Protein AF-0000000086525697 (afdb_homodimer)

pLDDT: mean 94.88, std 4.2, range [71.56, 98.69]

Solvent-accessible surface area (backbone atoms only — not comparable to full-atom values): 9083 Å² total; per-residue (Å²): 120,48,72,31,62,58,50,72,69,53,48,52,49,49,49,49,38,33,73,71,59,81,29,94,36,64,28,53,51,52,38,52,9,48,48,52,47,51,53,50,52,49,51,50,51,52,49,51,50,52,50,51,49,51,52,52,51,51,52,52,50,54,49,50,54,51,51,51,51,51,51,51,51,52,51,50,53,51,54,54,51,61,66,75,95,120,48,71,32,61,59,50,72,69,52,49,50,49,50,48,50,38,34,73,70,56,81,29,92,35,65,29,54,50,52,38,51,9,49,49,50,48,53,52,51,53,52,52,52,51,52,48,51,50,51,49,53,49,50,52,51,52,51,52,52,50,52,50,51,55,52,51,51,53,51,52,52,52,52,52,52,54,53,54,52,52,60,64,75,95

Sequence (170 aa):
MISAELGQQLEAYVAKLVESGRYGSKSEVLREGVRLIQDREAQLNALDAVIARSLSEAEAGRGADAAEVFDRLEAKYRAQADRQAMISAELGQQLEAYVAKLVESGRYGSKSEVLREGVRLIQDREAQLNALDAVIARSLSEAEAGRGADAAEVFDRLEAKYRAQADRQA

InterPro domains:
  IPR010985 Ribbon-helix-helix [SSF47598] (2-44)
  IPR022789 Antitoxin ParD [PF03693] (3-52)
  IPR022789 Antitoxin ParD [PTHR36582] (3-81)
  IPR022789 Antitoxin ParD [TIGR02606] (1-70)
  IPR038296 Antitoxin ParD superfamily [G3DSA:6.10.10.120] (7-84)

Foldseek 3Di:
DDDDDPDDVVVVVLVVCCVVVVDVDSVRVVVVVVVVVVVVVVVVVVVVVVVVVVVVVVVVVVVVVVVVVVVVVVVVVVVVVVVVD/DDDDDPDDVVVVVLVVCCVVVVDVDSVRVVVVVVVVVVVVVVVVVVVVVVVVVVVVVVVVVVVVVVVVVVVVVVVVVVVVVVVVD

Structure (mmCIF, N/CA/C/O backbone):
data_AF-0000000086525697-model_v1
#
loop_
_entity.id
_entity.type
_entity.pdbx_description
1 polymer 'Type II toxin-antitoxin system ParD family antitoxin'
#
loop_
_atom_site.group_PDB
_atom_site.id
_atom_site.type_symbol
_atom_site.label_atom_id
_atom_site.label_alt_id
_atom_site.label_comp_id
_atom_site.label_asym_id
_atom_site.label_entity_id
_atom_site.label_seq_id
_atom_site.pdbx_PDB_ins_code
_atom_site.Cartn_x
_atom_site.Cartn_y
_atom_site.Cartn_z
_atom_site.occupancy
_atom_site.B_iso_or_equiv
_atom_site.auth_seq_id
_atom_site.auth_comp_id
_atom_site.auth_asym_id
_atom_site.auth_atom_id
_atom_site.pdbx_PDB_model_num
ATOM 1 N N . MET A 1 1 ? -25.531 -0.001 -6.344 1 88.81 1 MET A N 1
ATOM 2 C CA . MET A 1 1 ? -25.031 0.339 -5.016 1 88.81 1 MET A CA 1
ATOM 3 C C . MET A 1 1 ? -24.578 -0.912 -4.266 1 88.81 1 MET A C 1
ATOM 5 O O . MET A 1 1 ? -25.25 -1.942 -4.309 1 88.81 1 MET A O 1
ATOM 9 N N . ILE A 1 2 ? -23.406 -0.864 -3.752 1 90.56 2 ILE A N 1
ATOM 10 C CA . ILE A 1 2 ? -22.906 -2.012 -3.006 1 90.56 2 ILE A CA 1
ATOM 11 C C . ILE A 1 2 ? -23.141 -1.801 -1.512 1 90.56 2 ILE A C 1
ATOM 13 O O . ILE A 1 2 ? -23.125 -0.667 -1.026 1 90.56 2 ILE A O 1
ATOM 17 N N . SER A 1 3 ? -23.469 -2.939 -0.829 1 94.06 3 SER A N 1
ATOM 18 C CA . SER A 1 3 ? -23.656 -2.916 0.618 1 94.06 3 SER A CA 1
ATOM 19 C C . SER A 1 3 ? -22.734 -3.908 1.312 1 94.06 3 SER A C 1
ATOM 21 O O . SER A 1 3 ? -22.391 -4.953 0.749 1 94.06 3 SER A O 1
ATOM 23 N N . ALA A 1 4 ? -22.234 -3.459 2.494 1 95.56 4 ALA A N 1
ATOM 24 C CA . ALA A 1 4 ? -21.297 -4.336 3.201 1 95.56 4 ALA A CA 1
ATOM 25 C C . ALA A 1 4 ? -21.344 -4.086 4.707 1 95.56 4 ALA A C 1
ATOM 27 O O . ALA A 1 4 ? -21.766 -3.012 5.148 1 95.56 4 ALA A O 1
ATOM 28 N N . GLU A 1 5 ? -21 -5.156 5.383 1 96.56 5 GLU A N 1
ATOM 29 C CA . GLU A 1 5 ? -20.797 -5.059 6.828 1 96.56 5 GLU A CA 1
ATOM 30 C C . GLU A 1 5 ? -19.328 -4.824 7.164 1 96.56 5 GLU A C 1
ATOM 32 O O . GLU A 1 5 ? -18.531 -5.75 7.117 1 96.56 5 GLU A O 1
ATOM 37 N N . LEU A 1 6 ? -18.984 -3.635 7.555 1 97.44 6 LEU A N 1
ATOM 38 C CA . LEU A 1 6 ? -17.609 -3.299 7.867 1 97.44 6 LEU A CA 1
ATOM 39 C C . LEU A 1 6 ? -17.297 -3.561 9.336 1 97.44 6 LEU A C 1
ATOM 41 O O . LEU A 1 6 ? -16.172 -3.934 9.688 1 97.44 6 LEU A O 1
ATOM 45 N N . GLY A 1 7 ? -18.312 -3.408 10.18 1 97 7 GLY A N 1
ATOM 46 C CA . GLY A 1 7 ? -18.141 -3.379 11.617 1 97 7 GLY A CA 1
ATOM 47 C C . GLY A 1 7 ? -18.062 -1.972 12.18 1 97 7 GLY A C 1
ATOM 48 O O . GLY A 1 7 ? -17.766 -1.021 11.461 1 97 7 GLY A O 1
ATOM 49 N N . GLN A 1 8 ? -18.344 -1.885 13.461 1 96.88 8 GLN A N 1
ATOM 50 C CA . GLN A 1 8 ? -18.5 -0.593 14.125 1 96.88 8 GLN A CA 1
ATOM 51 C C . GLN A 1 8 ? -17.234 0.247 14.008 1 96.88 8 GLN A C 1
ATOM 53 O O . GLN A 1 8 ? -17.297 1.437 13.688 1 96.88 8 GLN A O 1
ATOM 58 N N . GLN A 1 9 ? -16.094 -0.352 14.211 1 97.5 9 GLN A N 1
ATOM 59 C CA . GLN A 1 9 ? -14.828 0.368 14.25 1 97.5 9 GLN A CA 1
ATOM 60 C C . GLN A 1 9 ? -14.469 0.923 12.875 1 97.5 9 GLN A C 1
ATOM 62 O O . GLN A 1 9 ? -14.133 2.102 12.742 1 97.5 9 GLN A O 1
ATOM 67 N N . LEU A 1 10 ? -14.68 0.135 11.875 1 98.19 10 LEU A N 1
ATOM 68 C CA . LEU A 1 10 ? -14.305 0.572 10.531 1 98.19 10 LEU A CA 1
ATOM 69 C C . LEU A 1 10 ? -15.32 1.562 9.977 1 98.19 10 LEU A C 1
ATOM 71 O O . LEU A 1 10 ? -14.953 2.5 9.266 1 98.19 10 LEU A O 1
ATOM 75 N N . GLU A 1 11 ? -16.547 1.389 10.312 1 97.69 11 GLU A N 1
ATOM 76 C CA . GLU A 1 11 ? -17.562 2.361 9.898 1 97.69 11 GLU A CA 1
ATOM 77 C C . GLU A 1 11 ? -17.312 3.723 10.539 1 97.69 11 GLU A C 1
ATOM 79 O O . GLU A 1 11 ? -17.453 4.758 9.883 1 97.69 11 GLU A O 1
ATOM 84 N N . ALA A 1 12 ? -16.953 3.697 11.812 1 97.69 12 ALA A N 1
ATOM 85 C CA . ALA A 1 12 ? -16.625 4.938 12.508 1 97.69 12 ALA A CA 1
ATOM 86 C C . ALA A 1 12 ? -15.414 5.613 11.875 1 97.69 12 ALA A C 1
ATOM 88 O O . ALA A 1 12 ? -15.375 6.84 11.75 1 97.69 12 ALA A O 1
ATOM 89 N N . TYR A 1 13 ? -14.523 4.758 11.445 1 98.44 13 TYR A N 1
ATOM 90 C CA . TYR A 1 13 ? -13.32 5.297 10.828 1 98.44 13 TYR A CA 1
ATOM 91 C C . TYR A 1 13 ? -13.641 5.961 9.492 1 98.44 13 TYR A C 1
ATOM 93 O O . TYR A 1 13 ? -13.156 7.059 9.203 1 98.44 13 TYR A O 1
ATOM 101 N N . VAL A 1 14 ? -14.477 5.355 8.703 1 98.38 14 VAL A N 1
ATOM 102 C CA . VAL A 1 14 ? -14.906 5.922 7.434 1 98.38 14 VAL A CA 1
ATOM 103 C C . VAL A 1 14 ? -15.617 7.254 7.668 1 98.38 14 VAL A C 1
ATOM 105 O O . VAL A 1 14 ? -15.352 8.234 6.973 1 98.38 14 VAL A O 1
ATOM 108 N N . ALA A 1 15 ? -16.438 7.309 8.695 1 97.81 15 ALA A N 1
ATOM 109 C CA . ALA A 1 15 ? -17.156 8.531 9.047 1 97.81 15 ALA A CA 1
ATOM 110 C C . ALA A 1 15 ? -16.188 9.648 9.422 1 97.81 15 ALA A C 1
ATOM 112 O O . ALA A 1 15 ? -16.375 10.797 9.008 1 97.81 15 ALA A O 1
ATOM 113 N N . LYS A 1 16 ? -15.203 9.258 10.188 1 97.94 16 LYS A N 1
ATOM 114 C CA . LYS A 1 16 ? -14.203 10.234 10.617 1 97.94 16 LYS A CA 1
ATOM 115 C C . LYS A 1 16 ? -13.461 10.828 9.43 1 97.94 16 LYS A C 1
ATOM 117 O O . LYS A 1 16 ? -13.188 12.031 9.391 1 97.94 16 LYS A O 1
ATOM 122 N N . LEU A 1 17 ? -13.172 10 8.43 1 97.69 17 LEU A N 1
ATOM 123 C CA . LEU A 1 17 ? -12.469 10.461 7.234 1 97.69 17 LEU A CA 1
ATOM 124 C C . LEU A 1 17 ? -13.32 11.461 6.457 1 97.69 17 LEU A C 1
ATOM 126 O O . LEU A 1 17 ? -12.797 12.445 5.922 1 97.69 17 LEU A O 1
ATOM 130 N N . VAL A 1 18 ? -14.586 11.242 6.418 1 98.12 18 VAL A N 1
ATOM 131 C CA . VAL A 1 18 ? -15.5 12.125 5.695 1 98.12 18 VAL A CA 1
ATOM 132 C C . VAL A 1 18 ? -15.695 13.414 6.484 1 98.12 18 VAL A C 1
ATOM 134 O O . VAL A 1 18 ? -15.656 14.508 5.914 1 98.12 18 VAL A O 1
ATOM 137 N N . GLU A 1 19 ? -15.82 13.312 7.82 1 98.06 19 GLU A N 1
ATOM 138 C CA . GLU A 1 19 ? -16.031 14.461 8.695 1 98.06 19 GLU A CA 1
ATOM 139 C C . GLU A 1 19 ? -14.82 15.383 8.703 1 98.06 19 GLU A C 1
ATOM 141 O O . GLU A 1 19 ? -14.961 16.594 8.781 1 98.06 19 GLU A O 1
ATOM 146 N N . SER A 1 20 ? -13.664 14.773 8.547 1 96.38 20 SER A N 1
ATOM 147 C CA . SER A 1 20 ? -12.43 15.547 8.578 1 96.38 20 SER A CA 1
ATOM 148 C C . SER A 1 20 ? -12.211 16.281 7.262 1 96.38 20 SER A C 1
ATOM 150 O O . SER A 1 20 ? -11.352 17.172 7.176 1 96.38 20 SER A O 1
ATOM 152 N N . GLY A 1 21 ? -12.922 15.852 6.254 1 97.19 21 GLY A N 1
ATOM 153 C CA . GLY A 1 21 ? -12.75 16.453 4.941 1 97.19 21 GLY A CA 1
ATOM 154 C C . GLY A 1 21 ? -11.719 15.75 4.086 1 97.19 21 GLY A C 1
ATOM 155 O O . GLY A 1 21 ? -11.461 16.156 2.951 1 97.19 21 GLY A O 1
ATOM 156 N N . ARG A 1 22 ? -11.039 14.727 4.574 1 95.5 22 ARG A N 1
ATOM 157 C CA . ARG A 1 22 ? -10.078 13.93 3.82 1 95.5 22 ARG A CA 1
ATOM 158 C C . ARG A 1 22 ? -10.727 13.328 2.576 1 95.5 22 ARG A C 1
ATOM 160 O O . ARG A 1 22 ? -10.086 13.227 1.527 1 95.5 22 ARG A O 1
ATOM 167 N N . TYR A 1 23 ? -11.953 12.969 2.725 1 97.81 23 TYR A N 1
ATOM 168 C CA . TYR A 1 23 ? -12.758 12.453 1.626 1 97.81 23 TYR A CA 1
ATOM 169 C C . TYR A 1 23 ? -14.109 13.148 1.561 1 97.81 23 TYR A C 1
ATOM 171 O O . TYR A 1 23 ? -14.648 13.57 2.588 1 97.81 23 TYR A O 1
ATOM 179 N N . GLY A 1 24 ? -14.641 13.211 0.405 1 97.69 24 GLY A N 1
ATOM 180 C CA . GLY A 1 24 ? -15.898 13.922 0.212 1 97.69 24 GLY A CA 1
ATOM 181 C C . GLY A 1 24 ? -17.109 13.086 0.565 1 97.69 24 GLY A C 1
ATOM 182 O O . GLY A 1 24 ? -18.203 13.625 0.784 1 97.69 24 GLY A O 1
ATOM 183 N N . SER A 1 25 ? -16.953 11.773 0.547 1 97.88 25 SER A N 1
ATOM 184 C CA . SER A 1 25 ? -18.094 10.898 0.823 1 97.88 25 SER A CA 1
ATOM 185 C C . SER A 1 25 ? -17.625 9.5 1.227 1 97.88 25 SER A C 1
ATOM 187 O O . SER A 1 25 ? -16.469 9.141 1.01 1 97.88 25 SER A O 1
ATOM 189 N N . LYS A 1 26 ? -18.469 8.812 1.762 1 97.38 26 LYS A N 1
ATOM 190 C CA . LYS A 1 26 ? -18.203 7.414 2.092 1 97.38 26 LYS A CA 1
ATOM 191 C C . LYS A 1 26 ? -17.922 6.594 0.835 1 97.38 26 LYS A C 1
ATOM 193 O O . LYS A 1 26 ? -17.078 5.688 0.85 1 97.38 26 LYS A O 1
ATOM 198 N N . SER A 1 27 ? -18.609 6.891 -0.259 1 98.38 27 SER A N 1
ATOM 199 C CA . SER A 1 27 ? -18.375 6.215 -1.532 1 98.38 27 SER A CA 1
ATOM 200 C C . SER A 1 27 ? -16.953 6.434 -2.027 1 98.38 27 SER A C 1
ATOM 202 O O . SER A 1 27 ? -16.328 5.516 -2.566 1 98.38 27 SER A O 1
ATOM 204 N N . GLU A 1 28 ? -16.453 7.609 -1.767 1 98.44 28 GLU A N 1
ATOM 205 C CA . GLU A 1 28 ? -15.086 7.93 -2.166 1 98.44 28 GLU A CA 1
ATOM 206 C C . GLU A 1 28 ? -14.07 7.109 -1.371 1 98.44 28 GLU A C 1
ATOM 208 O O . GLU A 1 28 ? -13.109 6.582 -1.937 1 98.44 28 GLU A O 1
ATOM 213 N N . VAL A 1 29 ? -14.297 6.891 -0.147 1 98.5 29 VAL A N 1
ATOM 214 C CA . VAL A 1 29 ? -13.422 6.109 0.719 1 98.5 29 VAL A CA 1
ATOM 215 C C . VAL A 1 29 ? -13.383 4.66 0.247 1 98.5 29 VAL A C 1
ATOM 217 O O . VAL A 1 29 ? -12.312 4.086 0.059 1 98.5 29 VAL A O 1
ATOM 220 N N . LEU A 1 30 ? -14.57 4.133 -0.001 1 98.56 30 LEU A N 1
ATOM 221 C CA . LEU A 1 30 ? -14.656 2.723 -0.359 1 98.56 30 LEU A CA 1
ATOM 222 C C . LEU A 1 30 ? -14.109 2.48 -1.761 1 98.56 30 LEU A C 1
ATOM 224 O O . LEU A 1 30 ? -13.477 1.45 -2.016 1 98.56 30 LEU A O 1
ATOM 228 N N . ARG A 1 31 ? -14.305 3.486 -2.707 1 98.5 31 ARG A N 1
ATOM 229 C CA . ARG A 1 31 ? -13.695 3.375 -4.031 1 98.5 31 ARG A CA 1
ATOM 230 C C . ARG A 1 31 ? -12.172 3.34 -3.938 1 98.5 31 ARG A C 1
ATOM 232 O O . ARG A 1 31 ? -11.531 2.502 -4.57 1 98.5 31 ARG A O 1
ATOM 239 N N . GLU A 1 32 ? -11.68 4.234 -3.121 1 98.38 32 GLU A N 1
ATOM 240 C CA . GLU A 1 32 ? -10.234 4.25 -2.938 1 98.38 32 GLU A CA 1
ATOM 241 C C . GLU A 1 32 ? -9.742 2.949 -2.305 1 98.38 32 GLU A C 1
ATOM 243 O O . GLU A 1 32 ? -8.695 2.424 -2.686 1 98.38 32 GLU A O 1
ATOM 248 N N . GLY A 1 33 ? -10.461 2.434 -1.321 1 98.69 33 GLY A N 1
ATOM 249 C CA . GLY A 1 33 ? -10.117 1.16 -0.711 1 98.69 33 GLY A CA 1
ATOM 250 C C . GLY A 1 33 ? -10.039 0.021 -1.71 1 98.69 33 GLY A C 1
ATOM 251 O O . GLY A 1 33 ? -9.078 -0.752 -1.706 1 98.69 33 GLY A O 1
ATOM 252 N N . VAL A 1 34 ? -11.023 -0.063 -2.588 1 98.62 34 VAL A N 1
ATOM 253 C CA . VAL A 1 34 ? -11.055 -1.134 -3.578 1 98.62 34 VAL A CA 1
ATOM 254 C C . VAL A 1 34 ? -9.922 -0.935 -4.586 1 98.62 34 VAL A C 1
ATOM 256 O O . VAL A 1 34 ? -9.312 -1.903 -5.043 1 98.62 34 VAL A O 1
ATOM 259 N N . ARG A 1 35 ? -9.594 0.31 -4.906 1 98.5 35 ARG A N 1
ATOM 260 C CA . ARG A 1 35 ? -8.469 0.574 -5.797 1 98.5 35 ARG A CA 1
ATOM 261 C C . ARG A 1 35 ? -7.156 0.106 -5.176 1 98.5 35 ARG A C 1
ATOM 263 O O . ARG A 1 35 ? -6.297 -0.439 -5.871 1 98.5 35 ARG A O 1
ATOM 270 N N . LEU A 1 36 ? -7.09 0.324 -3.885 1 98.31 36 LEU A N 1
ATOM 271 C CA . LEU A 1 36 ? -5.895 -0.132 -3.184 1 98.31 36 LEU A CA 1
ATOM 272 C C . LEU A 1 36 ? -5.793 -1.653 -3.219 1 98.31 36 LEU A C 1
ATOM 274 O O . LEU A 1 36 ? -4.699 -2.201 -3.379 1 98.31 36 LEU A O 1
ATOM 278 N N . ILE A 1 37 ? -6.906 -2.357 -3.098 1 98.62 37 ILE A N 1
ATOM 279 C CA . ILE A 1 37 ? -6.918 -3.811 -3.219 1 98.62 37 ILE A CA 1
ATOM 280 C C . ILE A 1 37 ? -6.496 -4.215 -4.629 1 98.62 37 ILE A C 1
ATOM 282 O O . ILE A 1 37 ? -5.684 -5.125 -4.805 1 98.62 37 ILE A O 1
ATOM 286 N N . GLN A 1 38 ? -7.078 -3.529 -5.617 1 98.12 38 GLN A N 1
ATOM 287 C CA . GLN A 1 38 ? -6.742 -3.814 -7.008 1 98.12 38 GLN A CA 1
ATOM 288 C C . GLN A 1 38 ? -5.246 -3.666 -7.254 1 98.12 38 GLN A C 1
ATOM 290 O O . GLN A 1 38 ? -4.625 -4.52 -7.891 1 98.12 38 GLN A O 1
ATOM 295 N N . ASP A 1 39 ? -4.641 -2.607 -6.797 1 97.25 39 ASP A N 1
ATOM 296 C CA . ASP A 1 39 ? -3.211 -2.357 -6.941 1 97.25 39 ASP A CA 1
ATOM 297 C C . ASP A 1 39 ? -2.391 -3.451 -6.262 1 97.25 39 ASP A C 1
ATOM 299 O O . ASP A 1 39 ? -1.433 -3.967 -6.84 1 97.25 39 ASP A O 1
ATOM 303 N N . ARG A 1 40 ? -2.789 -3.783 -5.09 1 96.69 40 ARG A N 1
ATOM 304 C CA . ARG A 1 40 ? -2.088 -4.82 -4.336 1 96.69 40 ARG A CA 1
ATOM 305 C C . ARG A 1 40 ? -2.162 -6.16 -5.055 1 96.69 40 ARG A C 1
ATOM 307 O O . ARG A 1 40 ? -1.152 -6.859 -5.188 1 96.69 40 ARG A O 1
ATOM 314 N N . GLU A 1 41 ? -3.348 -6.527 -5.516 1 97.19 41 GLU A N 1
ATOM 315 C CA . GLU A 1 41 ? -3.525 -7.781 -6.234 1 97.19 41 GLU A CA 1
ATOM 316 C C . GLU A 1 41 ? -2.705 -7.801 -7.523 1 97.19 41 GLU A C 1
ATOM 318 O O . GLU A 1 41 ? -2.139 -8.828 -7.891 1 97.19 41 GLU A O 1
ATOM 323 N N . ALA A 1 42 ? -2.654 -6.668 -8.211 1 96.88 42 ALA A N 1
ATOM 324 C CA . ALA A 1 42 ? -1.867 -6.566 -9.438 1 96.88 42 ALA A CA 1
ATOM 325 C C . ALA A 1 42 ? -0.383 -6.785 -9.156 1 96.88 42 ALA A C 1
ATOM 327 O O . ALA A 1 42 ? 0.304 -7.469 -9.914 1 96.88 42 ALA A O 1
ATOM 328 N N . GLN A 1 43 ? 0.096 -6.16 -8.062 1 97 43 GLN A N 1
ATOM 329 C CA . GLN A 1 43 ? 1.493 -6.316 -7.672 1 97 43 GLN A CA 1
ATOM 330 C C . GLN A 1 43 ? 1.807 -7.77 -7.324 1 97 43 GLN A C 1
ATOM 332 O O . GLN A 1 43 ? 2.842 -8.305 -7.734 1 97 43 GLN A O 1
ATOM 337 N N . LEU A 1 44 ? 0.911 -8.422 -6.594 1 95.5 44 LEU A N 1
ATOM 338 C CA . LEU A 1 44 ? 1.095 -9.82 -6.215 1 95.5 44 LEU A CA 1
ATOM 339 C C . LEU A 1 44 ? 1.107 -10.719 -7.445 1 95.5 44 LEU A C 1
ATOM 341 O O . LEU A 1 44 ? 1.925 -11.633 -7.543 1 95.5 44 LEU A O 1
ATOM 345 N N . ASN A 1 45 ? 0.227 -10.453 -8.344 1 95.75 45 ASN A N 1
ATOM 346 C CA . ASN A 1 45 ? 0.17 -11.234 -9.578 1 95.75 45 ASN A CA 1
ATOM 347 C C . ASN A 1 45 ? 1.437 -11.062 -10.414 1 95.75 45 ASN A C 1
ATOM 349 O O . ASN A 1 45 ? 1.933 -12.023 -11 1 95.75 45 ASN A O 1
ATOM 353 N N . ALA A 1 46 ? 1.958 -9.805 -10.477 1 95.69 46 ALA A N 1
ATOM 354 C CA . ALA A 1 46 ? 3.197 -9.531 -11.203 1 95.69 46 ALA A CA 1
ATOM 355 C C . ALA A 1 46 ? 4.367 -10.297 -10.586 1 95.69 46 ALA A C 1
ATOM 357 O O . ALA A 1 46 ? 5.191 -10.867 -11.305 1 95.69 46 ALA A O 1
ATOM 358 N N . LEU A 1 47 ? 4.391 -10.305 -9.305 1 96.94 47 LEU A N 1
ATOM 359 C CA . LEU A 1 47 ? 5.441 -11.031 -8.594 1 96.94 47 LEU A CA 1
ATOM 360 C C . LEU A 1 47 ? 5.332 -12.531 -8.844 1 96.94 47 LEU A C 1
ATOM 362 O O . LEU A 1 47 ? 6.336 -13.195 -9.109 1 96.94 47 LEU A O 1
ATOM 366 N N . ASP A 1 48 ? 4.148 -13.023 -8.742 1 95.81 48 ASP A N 1
ATOM 367 C CA . ASP A 1 48 ? 3.914 -14.438 -9.016 1 95.81 48 ASP A CA 1
ATOM 368 C C . ASP A 1 48 ? 4.379 -14.812 -10.422 1 95.81 48 ASP A C 1
ATOM 370 O O . ASP A 1 48 ? 4.973 -15.867 -10.633 1 95.81 48 ASP A O 1
ATOM 374 N N . ALA A 1 49 ? 4.152 -13.953 -11.352 1 96.69 49 ALA A N 1
ATOM 375 C CA . ALA A 1 49 ? 4.539 -14.195 -12.742 1 96.69 49 ALA A CA 1
ATOM 376 C C . ALA A 1 49 ? 6.059 -14.219 -12.891 1 96.69 49 ALA A C 1
ATOM 378 O O . ALA A 1 49 ? 6.605 -15.039 -13.625 1 96.69 49 ALA A O 1
ATOM 379 N N . VAL A 1 50 ? 6.676 -13.289 -12.188 1 96.69 50 VAL A N 1
ATOM 380 C CA . VAL A 1 50 ? 8.133 -13.227 -12.219 1 96.69 50 VAL A CA 1
ATOM 381 C C . VAL A 1 50 ? 8.719 -14.5 -11.617 1 96.69 50 VAL A C 1
ATOM 383 O O . VAL A 1 50 ? 9.641 -15.094 -12.18 1 96.69 50 VAL A O 1
ATOM 386 N N . ILE A 1 51 ? 8.172 -14.898 -10.555 1 96.81 51 ILE A N 1
ATOM 387 C CA . ILE A 1 51 ? 8.633 -16.109 -9.875 1 96.81 51 ILE A CA 1
ATOM 388 C C . ILE A 1 51 ? 8.406 -17.312 -10.766 1 96.81 51 ILE A C 1
ATOM 390 O O . ILE A 1 51 ? 9.305 -18.156 -10.93 1 96.81 51 ILE A O 1
ATOM 394 N N . ALA A 1 52 ? 7.246 -17.438 -11.328 1 97 52 ALA A N 1
ATOM 395 C CA . ALA A 1 52 ? 6.926 -18.547 -12.227 1 97 52 ALA A CA 1
ATOM 396 C C . ALA A 1 52 ? 7.898 -18.594 -13.406 1 97 52 ALA A C 1
ATOM 398 O O . ALA A 1 52 ? 8.375 -19.672 -13.773 1 97 52 ALA A O 1
ATOM 399 N N . ARG A 1 53 ? 8.195 -17.484 -13.977 1 96.12 53 ARG A N 1
ATOM 400 C CA . ARG A 1 53 ? 9.133 -17.406 -15.086 1 96.12 53 ARG A CA 1
ATOM 401 C C . ARG A 1 53 ? 10.531 -17.828 -14.648 1 96.12 53 ARG A C 1
ATOM 403 O O . ARG A 1 53 ? 11.211 -18.594 -15.344 1 96.12 53 ARG A O 1
ATOM 410 N N . SER A 1 54 ? 10.938 -17.328 -13.578 1 95.44 54 SER A N 1
ATOM 411 C CA . SER A 1 54 ? 12.25 -17.656 -13.039 1 95.44 54 SER A CA 1
ATOM 412 C C . SER A 1 54 ? 12.375 -19.156 -12.758 1 95.44 54 SER A C 1
ATOM 414 O O . SER A 1 54 ? 13.406 -19.766 -13.062 1 95.44 54 SER A O 1
ATOM 416 N N . LEU A 1 55 ? 11.391 -19.734 -12.219 1 96.75 55 LEU A N 1
ATOM 417 C CA . LEU A 1 55 ? 11.367 -21.172 -11.945 1 96.75 55 LEU A CA 1
ATOM 418 C C . LEU A 1 55 ? 11.414 -21.969 -13.242 1 96.75 55 LEU A C 1
ATOM 420 O O . LEU A 1 55 ? 12.117 -22.969 -13.328 1 96.75 55 LEU A O 1
ATOM 424 N N . SER A 1 56 ? 10.68 -21.516 -14.18 1 96.25 56 SER A N 1
ATOM 425 C CA . SER A 1 56 ? 10.68 -22.188 -15.477 1 96.25 56 SER A CA 1
ATOM 426 C C . SER A 1 56 ? 12.055 -22.109 -16.141 1 96.25 56 SER A C 1
ATOM 428 O O . SER A 1 56 ? 12.531 -23.094 -16.703 1 96.25 56 SER A O 1
ATOM 430 N N . GLU A 1 57 ? 12.711 -20.969 -16.078 1 94.5 57 GLU A N 1
ATOM 431 C CA . GLU A 1 57 ? 14.039 -20.781 -16.641 1 94.5 57 GLU A CA 1
ATOM 432 C C . GLU A 1 57 ? 15.078 -21.625 -15.906 1 94.5 57 GLU A C 1
ATOM 434 O O . GLU A 1 57 ? 15.969 -22.203 -16.531 1 94.5 57 GLU A O 1
ATOM 439 N N . ALA A 1 58 ? 14.945 -21.703 -14.633 1 93.69 58 ALA A N 1
ATOM 440 C CA . ALA A 1 58 ? 15.844 -22.531 -13.828 1 93.69 58 ALA A CA 1
ATOM 441 C C . ALA A 1 58 ? 15.695 -24.016 -14.18 1 93.69 5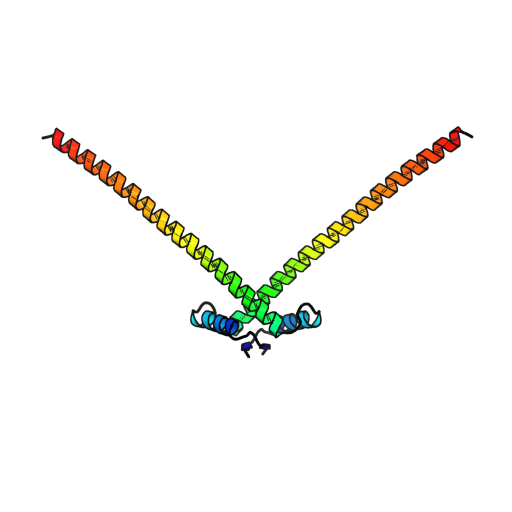8 ALA A C 1
ATOM 443 O O . ALA A 1 58 ? 16.703 -24.734 -14.289 1 93.69 58 ALA A O 1
ATOM 444 N N . GLU A 1 59 ? 14.516 -24.438 -14.352 1 93.5 59 GLU A N 1
ATOM 445 C CA . GLU A 1 59 ? 14.242 -25.812 -14.734 1 93.5 59 GLU A CA 1
ATOM 446 C C . GLU A 1 59 ? 14.781 -26.125 -16.125 1 93.5 59 GLU A C 1
ATOM 448 O O . GLU A 1 59 ? 15.359 -27.188 -16.359 1 93.5 59 GLU A O 1
ATOM 453 N N . ALA A 1 60 ? 14.633 -25.203 -16.984 1 93.38 60 ALA A N 1
ATOM 454 C CA . ALA A 1 60 ? 15.164 -25.359 -18.344 1 93.38 60 ALA A CA 1
ATOM 455 C C . ALA A 1 60 ? 16.688 -25.406 -18.328 1 93.38 60 ALA A C 1
ATOM 457 O O . ALA A 1 60 ? 17.297 -26.188 -19.062 1 93.38 60 ALA A O 1
ATOM 458 N N . GLY A 1 61 ? 17.25 -24.547 -17.578 1 91.88 61 GLY A N 1
ATOM 459 C CA . GLY A 1 61 ? 18.703 -24.547 -17.438 1 91.88 61 GLY A CA 1
ATOM 460 C C . GLY A 1 61 ? 19.25 -25.844 -16.844 1 91.88 61 GLY A C 1
ATOM 461 O O . GLY A 1 61 ? 20.234 -26.391 -17.344 1 91.88 61 GLY A O 1
ATOM 462 N N . ARG A 1 62 ? 18.703 -26.344 -15.82 1 90.56 62 ARG A N 1
ATOM 463 C CA . ARG A 1 62 ? 19.094 -27.609 -15.211 1 90.56 62 ARG A CA 1
ATOM 464 C C . ARG A 1 62 ? 18.938 -28.766 -16.203 1 90.56 62 ARG A C 1
ATOM 466 O O . ARG A 1 62 ? 19.766 -29.672 -16.25 1 90.56 62 ARG A O 1
ATOM 473 N N . GLY A 1 63 ? 17.938 -28.734 -16.922 1 89.31 63 GLY A N 1
ATOM 474 C CA . GLY A 1 63 ? 17.734 -29.734 -17.953 1 89.31 63 GLY A CA 1
ATOM 475 C C . GLY A 1 63 ? 18.812 -29.719 -19.031 1 89.31 63 GLY A C 1
ATOM 476 O O . GLY A 1 63 ? 19.281 -30.781 -19.453 1 89.31 63 GLY A O 1
ATOM 477 N N . ALA A 1 64 ? 19.203 -28.594 -19.422 1 90.75 64 ALA A N 1
ATOM 478 C CA . ALA A 1 64 ? 20.25 -28.469 -20.422 1 90.75 64 ALA A CA 1
ATOM 479 C C . ALA A 1 64 ? 21.594 -28.969 -19.891 1 90.75 64 ALA A C 1
ATOM 481 O O . ALA A 1 64 ? 22.328 -29.656 -20.609 1 90.75 64 ALA A O 1
ATOM 482 N N . ASP A 1 65 ? 21.922 -28.609 -18.688 1 90.5 65 ASP A N 1
ATOM 483 C CA . ASP A 1 65 ? 23.172 -29.062 -18.062 1 90.5 65 ASP A CA 1
ATOM 484 C C . ASP A 1 65 ? 23.188 -30.578 -17.938 1 90.5 65 ASP A C 1
ATOM 486 O O . ASP A 1 65 ? 24.203 -31.219 -18.219 1 90.5 65 ASP A O 1
ATOM 490 N N . ALA A 1 66 ? 22.109 -31.203 -17.516 1 91.62 66 ALA A N 1
ATOM 491 C CA . ALA A 1 66 ? 22 -32.656 -17.375 1 91.62 66 ALA A CA 1
ATOM 492 C C . ALA A 1 66 ? 22.156 -33.344 -18.734 1 91.62 66 ALA A C 1
ATOM 494 O O . ALA A 1 66 ? 22.844 -34.375 -18.844 1 91.62 66 ALA A O 1
ATOM 495 N N . ALA A 1 67 ? 21.578 -32.781 -19.75 1 90.88 67 ALA A N 1
ATOM 496 C CA . ALA A 1 67 ? 21.688 -33.344 -21.094 1 90.88 67 ALA A CA 1
ATOM 497 C C . ALA A 1 67 ? 23.125 -33.281 -21.594 1 90.88 67 ALA A C 1
ATOM 499 O O . ALA A 1 67 ? 23.609 -34.25 -22.219 1 90.88 67 ALA A O 1
ATOM 500 N N . GLU A 1 68 ? 23.797 -32.219 -21.25 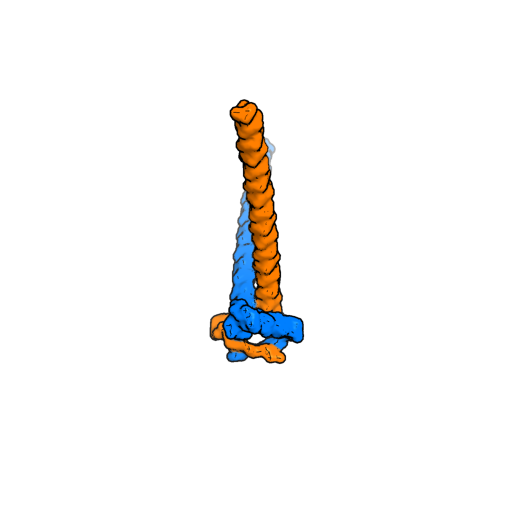1 92.75 68 GLU A N 1
ATOM 501 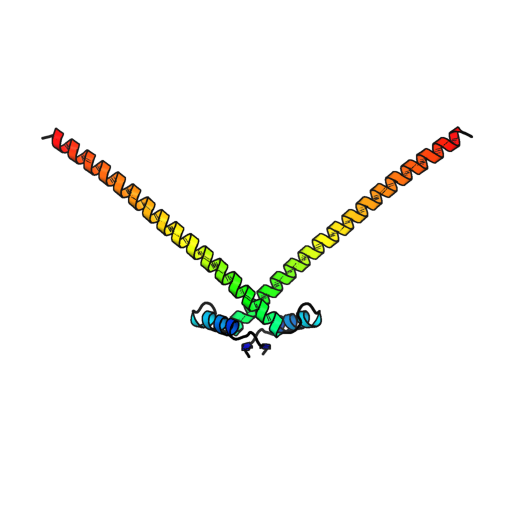C CA . GLU A 1 68 ? 25.203 -32.062 -21.641 1 92.75 68 GLU A CA 1
ATOM 502 C C . GLU A 1 68 ? 26.078 -33.094 -20.938 1 92.75 68 GLU A C 1
ATOM 504 O O . GLU A 1 68 ? 26.969 -33.688 -21.547 1 92.75 68 GLU A O 1
ATOM 509 N N . VAL A 1 69 ? 25.859 -33.344 -19.703 1 94.19 69 VAL A N 1
ATOM 510 C CA . VAL A 1 69 ? 26.625 -34.312 -18.938 1 94.19 69 VAL A CA 1
ATOM 511 C C . VAL A 1 69 ? 26.359 -35.719 -19.453 1 94.19 69 VAL A C 1
ATOM 513 O O . VAL A 1 69 ? 27.297 -36.5 -19.641 1 94.19 69 VAL A O 1
ATOM 516 N N . PHE A 1 70 ? 25.109 -36 -19.734 1 93.44 70 PHE A N 1
ATOM 517 C CA . PHE A 1 70 ? 24.766 -37.312 -20.266 1 93.44 70 PHE A CA 1
ATOM 518 C C . PHE A 1 70 ? 25.422 -37.531 -21.625 1 93.44 70 PHE A C 1
ATOM 520 O O . PHE A 1 70 ? 25.938 -38.594 -21.891 1 93.44 70 PHE A O 1
ATOM 527 N N . ASP A 1 71 ? 25.469 -36.531 -22.484 1 91.88 71 ASP A N 1
ATOM 528 C CA . ASP A 1 71 ? 26.109 -36.625 -23.781 1 91.88 71 ASP A CA 1
ATOM 529 C C . ASP A 1 71 ? 27.609 -36.844 -23.656 1 91.88 71 ASP A C 1
ATOM 531 O O . ASP A 1 71 ? 28.172 -37.656 -24.391 1 91.88 71 ASP A O 1
ATOM 535 N N . ARG A 1 72 ? 28.203 -36.25 -22.719 1 93.31 72 ARG A N 1
ATOM 536 C CA . ARG A 1 72 ? 29.641 -36.438 -22.484 1 93.31 72 ARG A CA 1
ATOM 537 C C . ARG A 1 72 ? 29.953 -37.812 -21.984 1 93.31 72 ARG A C 1
ATOM 539 O O . ARG A 1 72 ? 30.922 -38.438 -22.422 1 93.31 72 ARG A O 1
ATOM 546 N N . LEU A 1 73 ? 29.078 -38.344 -21.125 1 93 73 LEU A N 1
ATOM 547 C CA . LEU A 1 73 ? 29.281 -39.688 -20.578 1 93 73 LEU A CA 1
ATOM 548 C C . LEU A 1 73 ? 29.078 -40.75 -21.641 1 93 73 LEU A C 1
ATOM 550 O O . LEU A 1 73 ? 29.844 -41.719 -21.719 1 93 73 LEU A O 1
ATOM 554 N N . GLU A 1 74 ? 28.047 -40.469 -22.469 1 93.62 74 GLU A N 1
ATOM 555 C CA . GLU A 1 74 ? 27.781 -41.406 -23.562 1 93.62 74 GLU A CA 1
ATOM 556 C C . GLU A 1 74 ? 28.953 -41.406 -24.547 1 93.62 74 GLU A C 1
ATOM 558 O O . GLU A 1 74 ? 29.375 -42.5 -25 1 93.62 74 GLU A O 1
ATOM 563 N N . ALA A 1 75 ? 29.5 -40.281 -24.781 1 92.38 75 ALA A N 1
ATOM 564 C CA . ALA A 1 75 ? 30.641 -40.188 -25.688 1 92.38 75 ALA A CA 1
ATOM 565 C C . ALA A 1 75 ? 31.875 -40.875 -25.094 1 92.38 75 ALA A C 1
ATOM 567 O O . ALA A 1 75 ? 32.594 -41.594 -25.812 1 92.38 75 ALA A O 1
ATOM 568 N N . LYS A 1 76 ? 32.031 -40.75 -23.797 1 92.81 76 LYS A N 1
ATOM 569 C CA . LYS A 1 76 ? 33.156 -41.4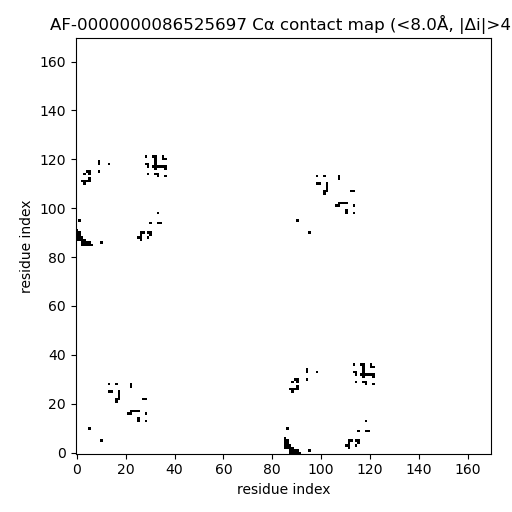06 -23.109 1 92.81 76 LYS A CA 1
ATOM 570 C C . LYS A 1 76 ? 33.031 -42.906 -23.125 1 92.81 76 LYS A C 1
ATOM 572 O O . LYS A 1 76 ? 34 -43.625 -23.406 1 92.81 76 LYS A O 1
ATOM 577 N N . TYR A 1 77 ? 31.859 -43.406 -22.922 1 91.12 77 TYR A N 1
ATOM 578 C CA . TYR A 1 77 ? 31.609 -44.844 -22.875 1 91.12 77 TYR A CA 1
ATOM 579 C C . TYR A 1 77 ? 31.719 -45.438 -24.266 1 91.12 77 TYR A C 1
ATOM 581 O O . TYR A 1 77 ? 32.281 -46.531 -24.422 1 91.12 77 TYR A O 1
ATOM 589 N N . ARG A 1 78 ? 31.359 -44.719 -25.219 1 92.12 78 ARG A N 1
ATOM 590 C CA . ARG A 1 78 ? 31.484 -45.188 -26.594 1 92.12 78 ARG A CA 1
ATOM 591 C C . ARG A 1 78 ? 32.938 -45.25 -27.031 1 92.12 78 ARG A C 1
ATOM 593 O O . ARG A 1 78 ? 33.375 -46.188 -27.688 1 92.12 78 ARG A O 1
ATOM 600 N N . ALA A 1 79 ? 33.75 -44.344 -26.594 1 91.69 79 ALA A N 1
ATOM 601 C CA . ALA A 1 79 ? 35.188 -44.312 -26.922 1 91.69 79 ALA A CA 1
ATOM 602 C C . ALA A 1 79 ? 35.938 -45.438 -26.219 1 91.69 79 ALA A C 1
ATOM 604 O O . ALA A 1 79 ? 36.844 -46.031 -26.797 1 91.69 79 ALA A O 1
ATOM 605 N N . GLN A 1 80 ? 35.531 -45.719 -25.109 1 90.5 80 GLN A N 1
ATOM 606 C CA . GLN A 1 80 ? 36.156 -46.781 -24.344 1 90.5 80 GLN A CA 1
ATOM 607 C C . GLN A 1 80 ? 35.812 -48.156 -24.938 1 90.5 80 GLN A C 1
ATOM 609 O O . GLN A 1 80 ? 36.656 -49.031 -25.031 1 90.5 80 GLN A O 1
ATOM 614 N N . ALA A 1 81 ? 34.719 -48.25 -25.484 1 90.19 81 ALA A N 1
ATOM 615 C CA . ALA A 1 81 ? 34.281 -49.5 -26.109 1 90.19 81 ALA A CA 1
ATOM 616 C C . ALA A 1 81 ? 35 -49.75 -27.438 1 90.19 81 ALA A C 1
ATOM 618 O O . ALA A 1 81 ? 35.375 -50.875 -27.75 1 90.19 81 ALA A O 1
ATOM 619 N N . ASP A 1 82 ? 35.281 -48.75 -28.125 1 87 82 ASP A N 1
ATOM 620 C CA . ASP A 1 82 ? 36 -48.875 -29.406 1 87 82 ASP A CA 1
ATOM 621 C C . ASP A 1 82 ? 37.469 -49.219 -29.188 1 87 82 ASP A C 1
ATOM 623 O O . ASP A 1 82 ? 38.094 -49.844 -30.031 1 87 82 ASP A O 1
ATOM 627 N N . ARG A 1 83 ? 37.875 -48.875 -28.031 1 84.06 83 ARG A N 1
ATOM 628 C CA . ARG A 1 83 ? 39.25 -49.156 -27.734 1 84.06 83 ARG A CA 1
ATOM 629 C C . ARG A 1 83 ? 39.438 -50.625 -27.281 1 84.06 83 ARG A C 1
ATOM 631 O O . ARG A 1 83 ? 40.5 -51.219 -27.469 1 84.06 83 ARG A O 1
ATOM 638 N N . GLN A 1 84 ? 38.5 -51.156 -26.734 1 83.06 84 GLN A N 1
ATOM 639 C CA . GLN A 1 84 ? 38.594 -52.5 -26.203 1 83.06 84 GLN A CA 1
ATOM 640 C C . GLN A 1 84 ? 38.25 -53.531 -27.281 1 83.06 84 GLN A C 1
ATOM 642 O O . GLN A 1 84 ? 38.625 -54.719 -27.188 1 83.06 84 GLN A O 1
ATOM 647 N N . ALA A 1 85 ? 37.75 -53.031 -28.266 1 71.88 85 ALA A N 1
ATOM 648 C CA . ALA A 1 85 ? 37.5 -53.938 -29.359 1 71.88 85 ALA A CA 1
ATOM 649 C C . ALA A 1 85 ? 38.688 -54.031 -30.297 1 71.88 85 ALA A C 1
ATOM 651 O O . ALA A 1 85 ? 39.469 -53.094 -30.406 1 71.88 85 ALA A O 1
ATOM 652 N N . MET B 1 1 ? -24.875 -1.576 8.445 1 88.75 1 MET B N 1
ATOM 653 C CA . MET B 1 1 ? -24.469 -1.892 7.082 1 88.75 1 MET B CA 1
ATOM 654 C C . MET B 1 1 ? -24.141 -0.621 6.301 1 88.75 1 MET B C 1
ATOM 656 O O . MET B 1 1 ? -24.859 0.378 6.414 1 88.75 1 MET B O 1
ATOM 660 N N . ILE B 1 2 ? -23.031 -0.614 5.691 1 90.62 2 ILE B N 1
ATOM 661 C CA . ILE B 1 2 ? -22.641 0.558 4.91 1 90.62 2 ILE B CA 1
ATOM 662 C C . ILE B 1 2 ? -23 0.333 3.439 1 90.62 2 ILE B C 1
ATOM 664 O O . ILE B 1 2 ? -22.953 -0.796 2.947 1 90.62 2 ILE B O 1
ATOM 668 N N . SER B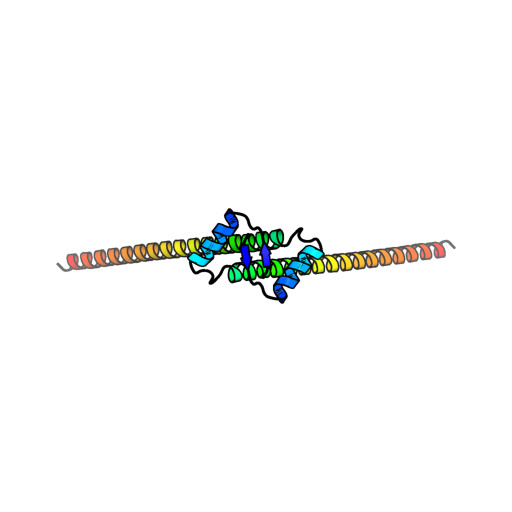 1 3 ? -23.438 1.452 2.793 1 94.19 3 SER B N 1
ATOM 669 C CA . SER B 1 3 ? -23.75 1.414 1.366 1 94.19 3 SER B CA 1
ATOM 670 C C . SER B 1 3 ? -22.938 2.453 0.598 1 94.19 3 SER B C 1
ATOM 672 O O . SER B 1 3 ? -22.625 3.518 1.131 1 94.19 3 SER B O 1
ATOM 674 N N . ALA B 1 4 ? -22.516 2.031 -0.615 1 95.62 4 ALA B N 1
ATOM 675 C CA . ALA B 1 4 ? -21.703 2.957 -1.397 1 95.62 4 ALA B CA 1
ATOM 676 C C . ALA B 1 4 ? -21.859 2.697 -2.893 1 95.62 4 ALA B C 1
ATOM 678 O O . ALA B 1 4 ? -22.266 1.609 -3.301 1 95.62 4 ALA B O 1
ATOM 679 N N . GLU B 1 5 ? -21.609 3.779 -3.6 1 96.56 5 GLU B N 1
ATOM 680 C CA . GLU B 1 5 ? -21.531 3.688 -5.055 1 96.56 5 GLU B CA 1
ATOM 681 C C . GLU B 1 5 ? -20.078 3.518 -5.516 1 96.56 5 GLU B C 1
ATOM 683 O O . GLU B 1 5 ? -19.312 4.477 -5.52 1 96.56 5 GLU B O 1
ATOM 688 N N . LEU B 1 6 ? -19.719 2.342 -5.938 1 97.44 6 LEU B N 1
ATOM 689 C CA . LEU B 1 6 ? -18.344 2.072 -6.367 1 97.44 6 LEU B CA 1
ATOM 690 C C . LEU B 1 6 ? -18.188 2.348 -7.859 1 97.44 6 LEU B C 1
ATOM 692 O O . LEU B 1 6 ? -17.109 2.773 -8.305 1 97.44 6 LEU B O 1
ATOM 696 N N . GLY B 1 7 ? -19.25 2.148 -8.602 1 97 7 GLY B N 1
ATOM 697 C CA . GLY B 1 7 ? -19.188 2.125 -10.055 1 97 7 GLY B CA 1
ATOM 698 C C . GLY B 1 7 ? -19.094 0.723 -10.633 1 97 7 GLY B C 1
ATOM 699 O O . GLY B 1 7 ? -18.688 -0.211 -9.938 1 97 7 GLY B O 1
ATOM 700 N N . GLN B 1 8 ? -19.469 0.605 -11.891 1 96.88 8 GLN B N 1
ATOM 701 C CA . GLN B 1 8 ? -19.625 -0.693 -12.539 1 96.88 8 GLN B CA 1
ATOM 702 C C . GLN B 1 8 ? -18.312 -1.469 -12.531 1 96.88 8 GLN B C 1
ATOM 704 O O . GLN B 1 8 ? -18.281 -2.658 -12.211 1 96.88 8 GLN B O 1
ATOM 709 N N . GLN B 1 9 ? -17.219 -0.812 -12.828 1 97.5 9 GLN B N 1
ATOM 710 C CA . GLN B 1 9 ? -15.922 -1.468 -12.977 1 97.5 9 GLN B CA 1
ATOM 711 C C . GLN B 1 9 ? -15.422 -2.002 -11.633 1 97.5 9 GLN B C 1
ATOM 713 O O . GLN B 1 9 ? -15.016 -3.16 -11.539 1 97.5 9 GLN B O 1
ATOM 718 N N . LEU B 1 10 ? -15.586 -1.224 -10.617 1 98.19 10 LEU B N 1
ATOM 719 C CA . LEU B 1 10 ? -15.078 -1.637 -9.312 1 98.19 10 LEU B CA 1
ATOM 720 C C . LEU B 1 10 ? -16 -2.674 -8.672 1 98.19 10 LEU B C 1
ATOM 722 O O . LEU B 1 10 ? -15.531 -3.592 -7.996 1 98.19 10 LEU B O 1
ATOM 726 N N . GLU B 1 11 ? -17.25 -2.555 -8.898 1 97.69 11 GLU B N 1
ATOM 727 C CA . GLU B 1 11 ? -18.172 -3.572 -8.406 1 97.69 11 GLU B CA 1
ATOM 728 C C . GLU B 1 11 ? -17.922 -4.922 -9.07 1 97.69 11 GLU B C 1
ATOM 730 O O . GLU B 1 11 ? -17.953 -5.961 -8.406 1 97.69 11 GLU B O 1
ATOM 735 N N . ALA B 1 12 ? -17.672 -4.891 -10.367 1 97.75 12 ALA B N 1
ATOM 736 C CA . ALA B 1 12 ? -17.344 -6.113 -11.094 1 97.75 12 ALA B CA 1
ATOM 737 C C . ALA B 1 12 ? -16.047 -6.73 -10.562 1 97.75 12 ALA B C 1
ATOM 739 O O . ALA B 1 12 ? -15.938 -7.953 -10.453 1 97.75 12 ALA B O 1
ATOM 740 N N . TYR B 1 13 ? -15.172 -5.82 -10.211 1 98.44 13 TYR B N 1
ATOM 741 C CA . TYR B 1 13 ? -13.891 -6.301 -9.695 1 98.44 13 TYR B CA 1
ATOM 742 C C . TYR B 1 13 ? -14.07 -6.98 -8.344 1 98.44 13 TYR B C 1
ATOM 744 O O . TYR B 1 13 ? -13.508 -8.047 -8.102 1 98.44 13 TYR B O 1
ATOM 752 N N . VAL B 1 14 ? -14.859 -6.414 -7.492 1 98.38 14 VAL B N 1
ATOM 753 C CA . VAL B 1 14 ? -15.148 -6.996 -6.188 1 98.38 14 VAL B CA 1
ATOM 754 C C . VAL B 1 14 ? -15.812 -8.359 -6.371 1 98.38 14 VAL B C 1
ATOM 756 O O . VAL B 1 14 ? -15.445 -9.328 -5.695 1 98.38 14 VAL B O 1
ATOM 759 N N . ALA B 1 15 ? -16.734 -8.461 -7.32 1 97.81 15 ALA B N 1
ATOM 760 C CA . ALA B 1 15 ? -17.406 -9.719 -7.609 1 97.81 15 ALA B CA 1
ATOM 761 C C . ALA B 1 15 ? -16.422 -10.789 -8.07 1 97.81 15 ALA B C 1
ATOM 763 O O . ALA B 1 15 ? -16.516 -11.945 -7.641 1 97.81 15 ALA B O 1
ATOM 764 N N . LYS B 1 16 ? -15.523 -10.359 -8.922 1 97.94 16 LYS B N 1
ATOM 765 C CA . LYS B 1 16 ? -14.516 -11.281 -9.438 1 97.94 16 LYS B CA 1
ATOM 766 C C . LYS B 1 16 ? -13.648 -11.836 -8.312 1 97.94 16 LYS B C 1
ATOM 768 O O . LYS B 1 16 ? -13.32 -13.023 -8.305 1 97.94 16 LYS B O 1
ATOM 773 N N . LEU B 1 17 ? -13.312 -10.992 -7.336 1 97.69 17 LEU B N 1
ATOM 774 C CA . LEU B 1 17 ? -12.492 -11.414 -6.207 1 97.69 17 LEU B CA 1
ATOM 775 C C . LEU B 1 17 ? -13.227 -12.453 -5.363 1 97.69 17 LEU B C 1
ATOM 777 O O . LEU B 1 17 ? -12.609 -13.406 -4.875 1 97.69 17 LEU B O 1
ATOM 781 N N . VAL B 1 18 ? -14.492 -12.297 -5.215 1 98.12 18 VAL B N 1
ATOM 782 C CA . VAL B 1 18 ? -15.297 -13.219 -4.418 1 98.12 18 VAL B CA 1
ATOM 783 C C . VAL B 1 18 ? -15.5 -14.523 -5.184 1 98.12 18 VAL B C 1
ATOM 785 O O . VAL B 1 18 ? -15.359 -15.609 -4.621 1 98.12 18 VAL B O 1
ATOM 788 N N . GLU B 1 19 ? -15.742 -14.422 -6.508 1 98.06 19 GLU B N 1
ATOM 789 C CA . GLU B 1 19 ? -15.969 -15.586 -7.363 1 98.06 19 GLU B CA 1
ATOM 790 C C . GLU B 1 19 ? -14.711 -16.453 -7.477 1 98.06 19 GLU B C 1
ATOM 792 O O . GLU B 1 19 ? -14.797 -17.672 -7.551 1 98.06 19 GLU B O 1
ATOM 797 N N . SER B 1 20 ? -13.586 -15.789 -7.422 1 96.44 20 SER B N 1
ATOM 798 C CA . SER B 1 20 ? -12.312 -16.5 -7.555 1 96.44 20 SER B CA 1
ATOM 799 C C . SER B 1 20 ? -11.953 -17.234 -6.266 1 96.44 20 SER B C 1
ATOM 801 O O . SER B 1 20 ? -11.055 -18.062 -6.254 1 96.44 20 SER B O 1
ATOM 803 N N . GLY B 1 21 ? -12.594 -16.812 -5.199 1 97.25 21 GLY B N 1
ATOM 804 C CA . GLY B 1 21 ? -12.289 -17.406 -3.908 1 97.25 21 GLY B CA 1
ATOM 805 C C . GLY B 1 21 ? -11.219 -16.641 -3.141 1 97.25 21 GLY B C 1
ATOM 806 O O . GLY B 1 21 ? -10.852 -17.031 -2.031 1 97.25 21 GLY B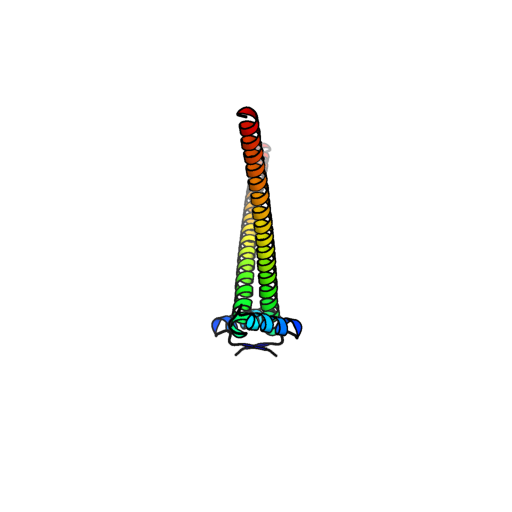 O 1
ATOM 807 N N . ARG B 1 22 ? -10.641 -15.602 -3.684 1 95.62 22 ARG B N 1
ATOM 808 C CA . ARG B 1 22 ? -9.656 -14.758 -3.014 1 95.62 22 ARG B CA 1
ATOM 809 C C . ARG B 1 22 ? -10.219 -14.188 -1.717 1 95.62 22 ARG B C 1
ATOM 811 O O . ARG B 1 22 ? -9.5 -14.055 -0.726 1 95.62 22 ARG B O 1
ATOM 818 N N . TYR B 1 23 ? -11.469 -13.883 -1.756 1 97.81 23 TYR B N 1
ATOM 819 C CA . TYR B 1 23 ? -12.203 -13.398 -0.592 1 97.81 23 TYR B CA 1
ATOM 820 C C . TYR B 1 23 ? -13.516 -14.164 -0.418 1 97.81 23 TYR B C 1
ATOM 822 O O . TYR B 1 23 ? -14.117 -14.609 -1.398 1 97.81 23 TYR B O 1
ATOM 830 N N . GLY B 1 24 ? -13.945 -14.25 0.774 1 97.69 24 GLY B N 1
ATOM 831 C CA . GLY B 1 24 ? -15.141 -15.016 1.065 1 97.69 24 GLY B CA 1
ATOM 832 C C . GLY B 1 24 ? -16.422 -14.242 0.816 1 97.69 24 GLY B C 1
ATOM 833 O O . GLY B 1 24 ? -17.5 -14.836 0.685 1 97.69 24 GLY B O 1
ATOM 834 N N . SER B 1 25 ? -16.344 -12.93 0.83 1 97.88 25 SER B N 1
ATOM 835 C CA . SER B 1 25 ? -17.531 -12.109 0.65 1 97.88 25 SER B CA 1
ATOM 836 C C . SER B 1 25 ? -17.172 -10.695 0.213 1 97.88 25 SER B C 1
ATOM 838 O O . SER B 1 25 ? -16.016 -10.273 0.336 1 97.88 25 SER B O 1
ATOM 840 N N . LYS B 1 26 ? -18.078 -10.039 -0.245 1 97.31 26 LYS B N 1
ATOM 841 C CA . LYS B 1 26 ? -17.922 -8.633 -0.593 1 97.31 26 LYS B CA 1
ATOM 842 C C . LYS B 1 26 ? -17.578 -7.801 0.639 1 97.31 26 LYS B C 1
ATOM 844 O O . LYS B 1 26 ? -16.781 -6.852 0.556 1 97.31 26 LYS B O 1
ATOM 849 N N . SER B 1 27 ? -18.156 -8.117 1.783 1 98.38 27 SER B N 1
ATOM 850 C CA . SER B 1 27 ? -17.859 -7.43 3.033 1 98.38 27 SER B CA 1
ATOM 851 C C . SER B 1 27 ? -16.391 -7.578 3.408 1 98.38 27 SER B C 1
ATOM 853 O O . SER B 1 27 ? -15.766 -6.633 3.896 1 98.38 27 SER B O 1
ATOM 855 N N . GLU B 1 28 ? -15.844 -8.727 3.109 1 98.44 28 GLU B N 1
ATOM 856 C CA . GLU B 1 28 ? -14.438 -8.984 3.395 1 98.44 28 GLU B CA 1
ATOM 857 C C . GLU B 1 28 ? -13.531 -8.117 2.52 1 98.44 28 GLU B C 1
ATOM 859 O O . GLU B 1 28 ? -12.555 -7.543 3.004 1 98.44 28 GLU B O 1
ATOM 864 N N . VAL B 1 29 ? -13.867 -7.918 1.315 1 98.5 29 VAL B N 1
ATOM 865 C CA . VAL B 1 29 ? -13.102 -7.102 0.379 1 98.5 29 VAL B CA 1
ATOM 866 C C . VAL B 1 29 ? -13.102 -5.648 0.848 1 98.5 29 VAL B C 1
ATOM 868 O O . VAL B 1 29 ? -12.039 -5.023 0.947 1 98.5 29 VAL B O 1
ATOM 871 N N . LEU B 1 30 ? -14.289 -5.18 1.192 1 98.62 30 LEU B N 1
ATOM 872 C CA . LEU B 1 30 ? -14.414 -3.773 1.557 1 98.62 30 LEU B CA 1
ATOM 873 C C . LEU B 1 30 ? -13.766 -3.5 2.908 1 98.62 30 LEU B C 1
ATOM 875 O O . LEU B 1 30 ? -13.172 -2.439 3.111 1 98.62 30 LEU B O 1
ATOM 879 N N . ARG B 1 31 ? -13.828 -4.5 3.879 1 98.5 31 ARG B N 1
ATOM 880 C CA . ARG B 1 31 ? -13.125 -4.355 5.145 1 98.5 31 ARG B CA 1
ATOM 881 C C . ARG B 1 31 ? -11.617 -4.242 4.922 1 98.5 31 ARG B C 1
ATOM 883 O O . ARG B 1 31 ? -10.961 -3.373 5.5 1 98.5 31 ARG B O 1
ATOM 890 N N . GLU B 1 32 ? -11.141 -5.121 4.059 1 98.44 32 GLU B N 1
ATOM 891 C CA . GLU B 1 32 ? -9.719 -5.062 3.754 1 98.44 32 GLU B CA 1
ATOM 892 C C . GLU B 1 32 ? -9.344 -3.742 3.086 1 98.44 32 GLU B C 1
ATOM 894 O O . GLU B 1 32 ? -8.297 -3.162 3.381 1 98.44 32 GLU B O 1
ATOM 899 N N . GLY B 1 33 ? -10.172 -3.271 2.166 1 98.69 33 GLY B N 1
ATOM 900 C CA . GLY B 1 33 ? -9.938 -1.982 1.533 1 98.69 33 GLY B CA 1
ATOM 901 C C . GLY B 1 33 ? -9.836 -0.839 2.525 1 98.69 33 GLY B C 1
ATOM 902 O O . GLY B 1 33 ? -8.914 -0.02 2.443 1 98.69 33 GLY B O 1
ATOM 903 N N . VAL B 1 34 ? -10.75 -0.796 3.479 1 98.62 34 VAL B N 1
ATOM 904 C CA . VAL B 1 34 ? -10.75 0.272 4.473 1 98.62 34 VAL B CA 1
ATOM 905 C C . VAL B 1 34 ? -9.531 0.129 5.383 1 98.62 34 VAL B C 1
ATOM 907 O O . VAL B 1 34 ? -8.938 1.127 5.789 1 98.62 34 VAL B O 1
ATOM 910 N N . ARG B 1 35 ? -9.109 -1.091 5.664 1 98.5 35 ARG B N 1
ATOM 911 C CA . ARG B 1 35 ? -7.906 -1.3 6.461 1 98.5 35 ARG B CA 1
ATOM 912 C C . ARG B 1 35 ? -6.676 -0.77 5.738 1 98.5 35 ARG B C 1
ATOM 914 O O . ARG B 1 35 ? -5.789 -0.181 6.359 1 98.5 35 ARG B O 1
ATOM 921 N N . LEU B 1 36 ? -6.707 -0.979 4.445 1 98.31 36 LEU B N 1
ATOM 922 C CA . LEU B 1 36 ? -5.602 -0.464 3.65 1 98.31 36 LEU B CA 1
ATOM 923 C C . LEU B 1 36 ? -5.57 1.061 3.68 1 98.31 36 LEU B C 1
ATOM 925 O O . LEU B 1 36 ? -4.5 1.664 3.75 1 98.31 36 LEU B O 1
ATOM 929 N N . ILE B 1 37 ? -6.723 1.705 3.646 1 98.62 37 ILE B N 1
ATOM 930 C CA . ILE B 1 37 ? -6.797 3.156 3.773 1 98.62 37 ILE B CA 1
ATOM 931 C C . ILE B 1 37 ? -6.281 3.582 5.145 1 98.62 37 ILE B C 1
ATOM 933 O O . ILE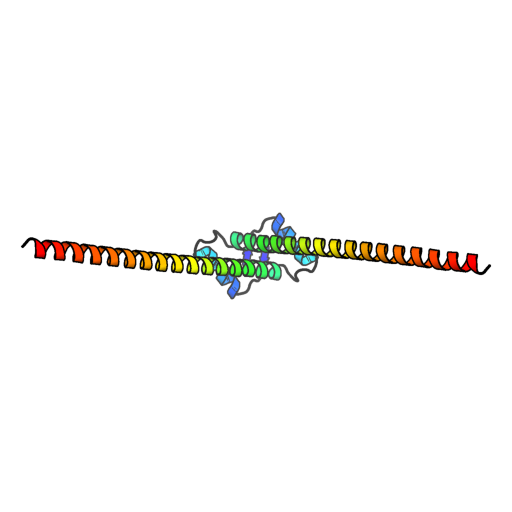 B 1 37 ? -5.508 4.535 5.258 1 98.62 37 ILE B O 1
ATOM 937 N N . GLN B 1 38 ? -6.746 2.863 6.176 1 98.12 38 GLN B N 1
ATOM 938 C CA . GLN B 1 38 ? -6.312 3.166 7.535 1 98.12 38 GLN B CA 1
ATOM 939 C C . GLN B 1 38 ? -4.793 3.092 7.656 1 98.12 38 GLN B C 1
ATOM 941 O O . GLN B 1 38 ? -4.164 3.977 8.242 1 98.12 38 GLN B O 1
ATOM 946 N N . ASP B 1 39 ? -4.18 2.066 7.148 1 97.19 39 ASP B N 1
ATOM 947 C CA . ASP B 1 39 ? -2.73 1.886 7.172 1 97.19 39 ASP B CA 1
ATOM 948 C C . ASP B 1 39 ? -2.023 3.018 6.434 1 97.19 39 ASP B C 1
ATOM 950 O O . ASP B 1 39 ? -1.046 3.58 6.934 1 97.19 39 ASP B O 1
ATOM 954 N N . ARG B 1 40 ? -2.521 3.33 5.305 1 96.62 40 ARG B N 1
ATOM 955 C CA . ARG B 1 40 ? -1.938 4.398 4.5 1 96.62 40 ARG B CA 1
ATOM 956 C C . ARG B 1 40 ? -2.02 5.738 5.23 1 96.62 40 ARG B C 1
ATOM 958 O O . ARG B 1 40 ? -1.039 6.484 5.277 1 96.62 40 ARG B O 1
ATOM 965 N N . GLU B 1 41 ? -3.18 6.043 5.777 1 97.19 41 GLU B N 1
ATOM 966 C CA . GLU B 1 41 ? -3.361 7.289 6.516 1 97.19 41 GLU B CA 1
ATOM 967 C C . GLU B 1 41 ? -2.441 7.348 7.734 1 97.19 41 GLU B C 1
ATOM 969 O O . GLU B 1 41 ? -1.901 8.406 8.055 1 97.19 41 GLU B O 1
ATOM 974 N N . ALA B 1 42 ? -2.279 6.223 8.414 1 96.81 42 ALA B N 1
ATOM 975 C CA . ALA B 1 42 ? -1.393 6.164 9.57 1 96.81 42 ALA B CA 1
ATOM 976 C C . ALA B 1 42 ? 0.052 6.453 9.172 1 96.81 42 ALA B C 1
ATOM 978 O O . ALA B 1 42 ? 0.763 7.176 9.875 1 96.81 42 ALA B O 1
ATOM 979 N N . GLN B 1 43 ? 0.464 5.859 8.039 1 96.94 43 GLN B N 1
ATOM 980 C CA . GLN B 1 43 ? 1.817 6.086 7.539 1 96.94 43 GLN B CA 1
ATOM 981 C C . GLN B 1 43 ? 2.033 7.551 7.176 1 96.94 43 GLN B C 1
ATOM 983 O O . GLN B 1 43 ? 3.07 8.133 7.504 1 96.94 43 GLN B O 1
ATOM 988 N N . LEU B 1 44 ? 1.054 8.148 6.527 1 95.56 44 LEU B N 1
ATOM 989 C CA . LEU B 1 44 ? 1.141 9.547 6.141 1 95.56 44 LEU B CA 1
ATOM 990 C C . LEU B 1 44 ? 1.209 10.453 7.371 1 95.56 44 LEU B C 1
ATOM 992 O O . LEU B 1 44 ? 1.985 11.406 7.402 1 95.56 44 LEU B O 1
ATOM 996 N N . ASN B 1 45 ? 0.412 10.148 8.336 1 95.81 45 ASN B N 1
ATOM 997 C CA . ASN B 1 45 ? 0.415 10.922 9.57 1 95.81 45 ASN B CA 1
ATOM 998 C C . ASN B 1 45 ? 1.75 10.812 10.297 1 95.81 45 ASN B C 1
ATOM 1000 O O . ASN B 1 45 ? 2.24 11.797 10.859 1 95.81 45 ASN B O 1
ATOM 1004 N N . ALA B 1 46 ? 2.328 9.586 10.312 1 95.75 46 ALA B N 1
ATOM 1005 C CA . ALA B 1 46 ? 3.633 9.375 10.938 1 95.75 46 ALA B CA 1
ATOM 1006 C C . ALA B 1 46 ? 4.715 10.195 10.234 1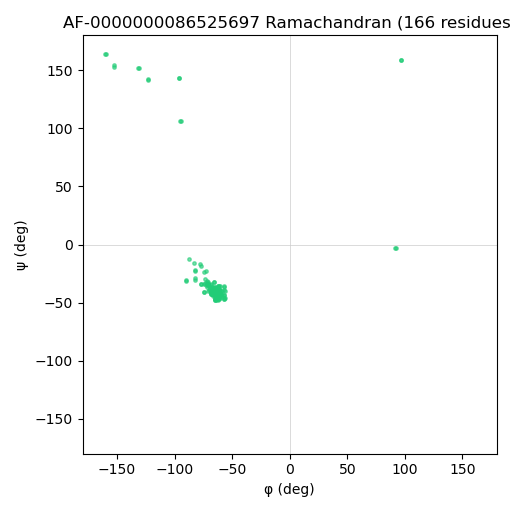 95.75 46 ALA B C 1
ATOM 1008 O O . ALA B 1 46 ? 5.562 10.805 10.883 1 95.75 46 ALA B O 1
ATOM 1009 N N . LEU B 1 47 ? 4.648 10.203 8.953 1 96.94 47 LEU B N 1
ATOM 1010 C CA . LEU B 1 47 ? 5.602 10.984 8.172 1 96.94 47 LEU B CA 1
ATOM 1011 C C . LEU B 1 47 ? 5.441 12.477 8.438 1 96.94 47 LEU B C 1
ATOM 1013 O O . LEU B 1 47 ? 6.43 13.188 8.617 1 96.94 47 LEU B O 1
ATOM 1017 N N . ASP B 1 48 ? 4.223 12.906 8.414 1 95.88 48 ASP B N 1
ATOM 1018 C CA . ASP B 1 48 ? 3.941 14.305 8.711 1 95.88 48 ASP B CA 1
ATOM 1019 C C . ASP B 1 48 ? 4.496 14.695 10.078 1 95.88 48 ASP B C 1
ATOM 1021 O O . ASP B 1 48 ? 5.055 15.781 10.242 1 95.88 48 ASP B O 1
ATOM 1025 N N . ALA B 1 49 ? 4.387 13.836 11.031 1 96.75 49 ALA B N 1
ATOM 1026 C CA . ALA B 1 49 ? 4.871 14.102 12.391 1 96.75 49 ALA B CA 1
ATOM 1027 C C . ALA B 1 49 ? 6.395 14.195 12.414 1 96.75 49 ALA B C 1
ATOM 1029 O O . ALA B 1 49 ? 6.957 15.047 13.109 1 96.75 49 ALA B O 1
ATOM 1030 N N . VAL B 1 50 ? 7.004 13.297 11.664 1 96.81 50 VAL B N 1
ATOM 1031 C CA . VAL B 1 50 ? 8.461 13.305 11.578 1 96.81 50 VAL B CA 1
ATOM 1032 C C . VAL B 1 50 ? 8.93 14.609 10.938 1 96.81 50 VAL B C 1
ATOM 1034 O O . VAL B 1 50 ? 9.867 15.242 11.43 1 96.81 50 VAL B O 1
ATOM 1037 N N . ILE B 1 51 ? 8.289 14.977 9.914 1 96.88 51 ILE B N 1
ATOM 1038 C CA . ILE B 1 51 ? 8.641 16.203 9.203 1 96.88 51 ILE B CA 1
ATOM 1039 C C . ILE B 1 51 ? 8.422 17.406 10.117 1 96.88 51 ILE B C 1
ATOM 1041 O O . ILE B 1 51 ? 9.289 18.281 10.211 1 96.88 51 ILE B O 1
ATOM 1045 N N . ALA B 1 52 ? 7.293 17.469 10.781 1 97.06 52 ALA B N 1
ATOM 1046 C CA . ALA B 1 52 ? 6.992 18.562 11.711 1 97.06 52 ALA B CA 1
ATOM 1047 C C . ALA B 1 52 ? 8.055 18.656 12.805 1 97.06 52 ALA B C 1
ATOM 1049 O O . ALA B 1 52 ? 8.508 19.75 13.133 1 97.06 52 ALA B O 1
ATOM 1050 N N . ARG B 1 53 ? 8.453 17.562 13.336 1 96.19 53 ARG B N 1
ATOM 1051 C CA . ARG B 1 53 ? 9.484 17.531 14.367 1 96.19 53 ARG B CA 1
ATOM 1052 C C . ARG B 1 53 ? 10.82 18.016 13.82 1 96.19 53 ARG B C 1
ATOM 1054 O O . ARG B 1 53 ? 11.516 18.797 14.461 1 96.19 53 ARG B O 1
ATOM 1061 N N . SER B 1 54 ? 11.164 17.531 12.711 1 95.44 54 SER B N 1
ATOM 1062 C CA . SER B 1 54 ? 12.422 17.922 12.07 1 95.44 54 SER B CA 1
ATOM 1063 C C . SER B 1 54 ? 12.453 19.422 11.781 1 95.44 54 SER B C 1
ATOM 1065 O O . SER B 1 54 ? 13.469 20.078 12.008 1 95.44 54 SER B O 1
ATOM 1067 N N . LEU B 1 55 ? 11.391 19.969 11.328 1 96.75 55 LEU B N 1
ATOM 1068 C CA . LEU B 1 55 ? 11.281 21.391 11.055 1 96.75 55 LEU B CA 1
ATOM 1069 C C . LEU B 1 55 ? 11.391 22.203 12.352 1 96.75 55 LEU B C 1
ATOM 1071 O O . LEU B 1 55 ? 12.055 23.234 12.383 1 96.75 55 LEU B O 1
ATOM 1075 N N . SER B 1 56 ? 10.758 21.719 13.344 1 96.38 56 SER B N 1
ATOM 1076 C CA . SER B 1 56 ? 10.836 22.375 14.648 1 96.38 56 SER B CA 1
ATOM 1077 C C . SER B 1 56 ? 12.258 22.359 15.195 1 96.38 56 SER B C 1
ATOM 1079 O O . SER B 1 56 ? 12.734 23.359 15.719 1 96.38 56 SER B O 1
ATOM 1081 N N . GLU B 1 57 ? 12.945 21.234 15.078 1 94.62 57 GLU B N 1
ATOM 1082 C CA . GLU B 1 57 ? 14.328 21.109 15.531 1 94.62 57 GLU B CA 1
ATOM 1083 C C . GLU B 1 57 ? 15.258 22 14.711 1 94.62 57 GLU B C 1
ATOM 1085 O O . GLU B 1 57 ? 16.172 22.625 15.266 1 94.62 57 GLU B O 1
ATOM 1090 N N . ALA B 1 58 ? 15.039 22.094 13.461 1 93.81 58 ALA B N 1
ATOM 1091 C CA . ALA B 1 58 ? 15.828 22.953 12.586 1 93.81 58 ALA B CA 1
ATOM 1092 C C . ALA B 1 58 ? 15.648 24.422 12.961 1 93.81 58 ALA B C 1
ATOM 1094 O O . ALA B 1 58 ? 16.625 25.188 12.984 1 93.81 58 ALA B O 1
ATOM 1095 N N . GLU B 1 59 ? 14.461 24.797 13.227 1 93.56 59 GLU B N 1
ATOM 1096 C CA . GLU B 1 59 ? 14.164 26.156 13.633 1 93.56 59 GLU B CA 1
ATOM 1097 C C . GLU B 1 59 ? 14.805 26.484 14.984 1 93.56 59 GLU B C 1
ATOM 1099 O O . GLU B 1 59 ? 15.352 27.578 15.164 1 93.56 59 GLU B O 1
ATOM 1104 N N . ALA B 1 60 ? 14.766 25.562 15.844 1 93.44 60 ALA B N 1
ATOM 1105 C CA . ALA B 1 60 ? 15.398 25.734 17.156 1 93.44 60 ALA B CA 1
ATOM 1106 C C . ALA B 1 60 ? 16.906 25.844 17.016 1 93.44 60 ALA B C 1
ATOM 1108 O O . ALA B 1 60 ? 17.547 26.656 17.703 1 93.44 60 ALA B O 1
ATOM 1109 N N . GLY B 1 61 ? 17.438 25.016 16.203 1 92.06 61 GLY B N 1
ATOM 1110 C CA . GLY B 1 61 ? 18.875 25.078 15.945 1 92.06 61 GLY B CA 1
ATOM 1111 C C . GLY B 1 61 ? 19.312 26.391 15.32 1 92.06 61 GLY B C 1
ATOM 1112 O O . GLY B 1 61 ? 20.312 26.984 15.742 1 92.06 61 GLY B O 1
ATOM 1113 N N . ARG B 1 62 ? 18.688 26.875 14.344 1 90.81 62 ARG B N 1
ATOM 1114 C CA . ARG B 1 62 ? 18.969 28.172 13.711 1 90.81 62 ARG B CA 1
ATOM 1115 C C . ARG B 1 62 ? 18.844 29.312 14.719 1 90.81 62 ARG B C 1
ATOM 1117 O O . ARG B 1 62 ? 19.641 30.25 14.703 1 90.81 62 ARG B O 1
ATOM 1124 N N . GLY B 1 63 ? 17.906 29.219 15.523 1 89.5 63 GLY B N 1
ATOM 1125 C CA . GLY B 1 63 ? 17.734 30.219 16.578 1 89.5 63 GLY B CA 1
ATOM 1126 C C . GLY B 1 63 ? 18.906 30.25 17.547 1 89.5 63 GLY B C 1
ATOM 1127 O O . GLY B 1 63 ? 19.359 31.328 17.938 1 89.5 63 GLY B O 1
ATOM 1128 N N . ALA B 1 64 ? 19.375 29.141 17.891 1 90.69 64 ALA B N 1
ATOM 1129 C CA . ALA B 1 64 ? 20.5 29.062 18.812 1 90.69 64 ALA B CA 1
ATOM 1130 C C . ALA B 1 64 ? 21.781 29.609 18.172 1 90.69 64 ALA B C 1
ATOM 1132 O O . ALA B 1 64 ? 22.547 30.328 18.828 1 90.69 64 ALA B O 1
ATOM 1133 N N . ASP B 1 65 ? 22.031 29.281 16.938 1 90.81 65 ASP B N 1
ATOM 1134 C CA . ASP B 1 65 ? 23.188 29.781 16.219 1 90.81 65 ASP B CA 1
ATOM 1135 C C . ASP B 1 65 ? 23.141 31.297 16.094 1 90.81 65 ASP B C 1
ATOM 1137 O O . ASP B 1 65 ? 24.141 31.984 16.297 1 90.81 65 ASP B O 1
ATOM 1141 N N . ALA B 1 66 ? 21.984 31.891 15.766 1 92.06 66 ALA B N 1
ATOM 1142 C CA . ALA B 1 66 ? 21.812 33.344 15.648 1 92.06 66 ALA B CA 1
ATOM 1143 C C . ALA B 1 66 ? 22.047 34.031 16.984 1 92.06 66 ALA B C 1
ATOM 1145 O O . ALA B 1 66 ? 22.688 35.094 17.047 1 92.06 66 ALA B O 1
ATOM 1146 N N . ALA B 1 67 ? 21.578 33.469 18.047 1 91 67 ALA B N 1
ATOM 1147 C CA . ALA B 1 67 ? 21.781 34.031 19.375 1 91 67 ALA B CA 1
ATOM 1148 C C . ALA B 1 67 ? 23.25 34.031 19.766 1 91 67 ALA B C 1
ATOM 1150 O O . ALA B 1 67 ? 23.75 35 20.344 1 91 67 ALA B O 1
ATOM 1151 N N . GLU B 1 68 ? 23.953 33 19.359 1 92.81 68 GLU B N 1
ATOM 1152 C CA . GLU B 1 68 ? 25.375 32.906 19.641 1 92.81 68 GLU B CA 1
ATOM 1153 C C . GLU B 1 68 ? 26.156 33.969 18.844 1 92.81 68 GLU B C 1
ATOM 1155 O O . GLU B 1 68 ? 27.062 34.594 19.391 1 92.81 68 GLU B O 1
ATOM 1160 N N . VAL B 1 69 ? 25.812 34.188 17.672 1 94.31 69 VAL B N 1
ATOM 1161 C CA . VAL B 1 69 ? 26.469 35.188 16.828 1 94.31 69 VAL B CA 1
ATOM 1162 C C . VAL B 1 69 ? 26.188 36.594 17.359 1 94.31 69 VAL B C 1
ATOM 1164 O O . VAL B 1 69 ? 27.109 37.406 17.469 1 94.31 69 VAL B O 1
ATOM 1167 N N . PHE B 1 70 ? 24.969 36.812 17.734 1 93.69 70 PHE B N 1
ATOM 1168 C CA . PHE B 1 70 ? 24.594 38.125 18.297 1 93.69 70 PHE B CA 1
ATOM 1169 C C . PHE B 1 70 ? 25.359 38.375 19.594 1 93.69 70 PHE B C 1
ATOM 1171 O O . PHE B 1 70 ? 25.844 39.469 19.828 1 93.69 70 PHE B O 1
ATOM 1178 N N . ASP B 1 71 ? 25.5 37.406 20.453 1 92.19 71 ASP B N 1
ATOM 1179 C CA . ASP B 1 71 ? 26.234 37.5 21.703 1 92.19 71 ASP B CA 1
ATOM 1180 C C . ASP B 1 71 ? 27.719 37.812 21.453 1 92.19 71 ASP B C 1
ATOM 1182 O O . ASP B 1 71 ? 28.312 38.656 22.141 1 92.19 71 ASP B O 1
ATOM 1186 N N . ARG B 1 72 ? 28.266 37.25 20.453 1 93.62 72 ARG B N 1
ATOM 1187 C CA . ARG B 1 72 ? 29.672 37.469 20.125 1 93.62 72 ARG B CA 1
ATOM 1188 C C . ARG B 1 72 ? 29.875 38.875 19.578 1 93.62 72 ARG B C 1
ATOM 1190 O O . ARG B 1 72 ? 30.844 39.531 19.938 1 93.62 72 ARG B O 1
ATOM 1197 N N . LEU B 1 73 ? 28.906 39.375 18.812 1 93.5 73 LEU B N 1
ATOM 1198 C CA . LEU B 1 73 ? 29 40.719 18.234 1 93.5 73 LEU B CA 1
ATOM 1199 C C . LEU B 1 73 ? 28.844 41.781 19.328 1 93.5 73 LEU B C 1
ATOM 1201 O O . LEU B 1 73 ? 29.562 42.781 19.328 1 93.5 73 LEU B O 1
ATOM 1205 N N . GLU B 1 74 ? 27.906 41.469 20.219 1 93.81 74 GLU B N 1
ATOM 1206 C CA . GLU B 1 74 ? 27.703 42.375 21.328 1 93.81 74 GLU B CA 1
ATOM 1207 C C . GLU B 1 74 ? 28.953 42.469 22.203 1 93.81 74 GLU B C 1
ATOM 1209 O O . GLU B 1 74 ? 29.344 43.562 22.625 1 93.81 74 GLU B O 1
ATOM 1214 N N . ALA B 1 75 ? 29.578 41.375 22.406 1 92.38 75 ALA B N 1
ATOM 1215 C CA . ALA B 1 75 ? 30.781 41.312 23.203 1 92.38 75 ALA B CA 1
ATOM 1216 C C . ALA B 1 75 ? 31.938 42.062 22.516 1 92.38 75 ALA B C 1
ATOM 1218 O O . ALA B 1 75 ? 32.688 42.812 23.156 1 92.38 75 ALA B O 1
ATOM 1219 N N . LYS B 1 76 ? 32 41.938 21.219 1 92.81 76 LYS B N 1
ATOM 1220 C CA . LYS B 1 76 ? 33.031 42.625 20.438 1 92.81 76 LYS B CA 1
ATOM 1221 C C . LYS B 1 76 ? 32.844 44.125 20.438 1 92.81 76 LYS B C 1
ATOM 1223 O O . LYS B 1 76 ? 33.781 44.906 20.641 1 92.81 76 LYS B O 1
ATOM 1228 N N . TYR B 1 77 ? 31.625 44.562 20.328 1 91.19 77 TYR B N 1
ATOM 1229 C CA . TYR B 1 77 ? 31.297 45.969 20.297 1 91.19 77 TYR B CA 1
ATOM 1230 C C . TYR B 1 77 ? 31.5 46.625 21.672 1 91.19 77 TYR B C 1
ATOM 1232 O O . TYR B 1 77 ? 32.031 47.719 21.781 1 91.19 77 TYR B O 1
ATOM 1240 N N . ARG B 1 78 ? 31.281 45.875 22.672 1 92.25 78 ARG B N 1
ATOM 1241 C CA . ARG B 1 78 ? 31.5 46.375 24.031 1 92.25 78 ARG B CA 1
ATOM 1242 C C . ARG B 1 78 ? 33 46.5 24.344 1 92.25 78 ARG B C 1
ATOM 1244 O O . ARG B 1 78 ? 33.438 47.469 24.969 1 92.25 78 ARG B O 1
ATOM 1251 N N . ALA B 1 79 ? 33.812 45.625 23.844 1 91.81 79 ALA B N 1
ATOM 1252 C CA . ALA B 1 79 ? 35.25 45.656 24.047 1 91.81 79 ALA B CA 1
ATOM 1253 C C . ALA B 1 79 ? 35.875 46.812 23.281 1 91.81 79 ALA B C 1
ATOM 1255 O O . ALA B 1 79 ? 36.812 47.469 23.781 1 91.81 79 ALA B O 1
ATOM 1256 N N . GLN B 1 80 ? 35.344 47.062 22.219 1 90.81 80 GLN B N 1
ATOM 1257 C CA . GLN B 1 80 ? 35.875 48.156 21.406 1 90.81 80 GLN B CA 1
ATOM 1258 C C . GLN B 1 80 ? 35.5 49.531 22.016 1 90.81 80 GLN B C 1
ATOM 1260 O O . GLN B 1 80 ? 36.344 50.438 22.031 1 90.81 80 GLN B O 1
ATOM 1265 N N . ALA B 1 81 ? 34.469 49.594 22.641 1 90.38 81 ALA B N 1
ATOM 1266 C CA . ALA B 1 81 ? 34.031 50.812 23.297 1 90.38 81 ALA B CA 1
ATOM 1267 C C . ALA B 1 81 ? 34.844 51.094 24.547 1 90.38 81 ALA B C 1
ATOM 1269 O O . ALA B 1 81 ? 35.188 52.25 24.828 1 90.38 81 ALA B O 1
ATOM 1270 N N . ASP B 1 82 ? 35.25 50.125 25.203 1 87.19 82 ASP B N 1
ATOM 1271 C CA . ASP B 1 82 ? 36.062 50.281 26.422 1 87.19 82 ASP B CA 1
ATOM 1272 C C . ASP B 1 82 ? 37.469 50.688 26.078 1 87.19 82 ASP B C 1
ATOM 1274 O O . ASP B 1 82 ? 38.125 51.375 26.875 1 87.19 82 ASP B O 1
ATOM 1278 N N . ARG B 1 83 ? 37.844 50.375 24.906 1 84.62 83 ARG B N 1
ATOM 1279 C CA . ARG B 1 83 ? 39.188 50.719 24.5 1 84.62 83 ARG B CA 1
ATOM 1280 C C . ARG B 1 83 ? 39.25 52.188 24.031 1 84.62 83 ARG B C 1
ATOM 1282 O O . ARG B 1 83 ? 40.281 52.812 24.125 1 84.62 83 ARG B O 1
ATOM 1289 N N . GLN B 1 84 ? 38.25 52.656 23.516 1 83.19 84 GLN B N 1
ATOM 1290 C CA . GLN B 1 84 ? 38.219 54.031 22.984 1 83.19 84 GLN B CA 1
ATOM 1291 C C . GLN B 1 84 ? 37.938 55.031 24.094 1 83.19 84 GLN B C 1
ATOM 1293 O O . GLN B 1 84 ? 38.219 56.219 23.953 1 83.19 84 GLN B O 1
ATOM 1298 N N . ALA B 1 85 ? 37.5 54.5 25.109 1 71.56 85 ALA B N 1
ATOM 1299 C CA . ALA B 1 85 ? 37.281 55.406 26.219 1 71.56 85 ALA B CA 1
ATOM 1300 C C . ALA B 1 85 ? 38.562 55.562 27.062 1 71.56 85 ALA B C 1
ATOM 1302 O O . ALA B 1 85 ? 39.375 54.656 27.109 1 71.56 85 ALA B O 1
#

Organism: NCBI:txid488447

Secondary structure (DSSP, 8-state):
-EEE---HHHHHHHHHHHHTTSSS-HHHHHHHHHHHHHHHHHHHHHHHHHHHHHHHHHHHHHHHHHHHHHHHHHHHHHHHHHHH-/-EEE---HHHHHHHHHHHHTTSSS-HHHHHHHHHHHHHHHHHHHHHHHHHHHHHHHHHHHHHHHHHHHHHHHHHHHHHHHHHHH-

Radius of gyration: 33.84 Å; Cα contacts (8 Å, |Δi|>4): 102; chains: 2; bounding box: 64×109×56 Å